Protein AF-A0A8D8HA74-F1 (afdb_monomer)

Sequence (128 aa):
MAKFITALLTTVTMFMVVLAQPEPDNPTCSQGNKKTVHDCCKMPSIGEQAVLNRCMAENPKPKTPPTPGTKKTEGCCVAQCLLTSVNAFTNNAIDKDAVKRALKTTVGADPNFAPLVDGIIEQCHNSV

pLDDT: mean 78.78, std 14.24, range [49.47, 95.25]

Nearest PDB structures (foldseek):
  4kyn-assembly2_D  TM=7.443E-01  e=1.366E-03  Anopheles gambiae
  3pm2-assembly1_A  TM=6.816E-01  e=5.007E-03  Anopheles gambiae

Foldseek 3Di:
DVVVVVVVVVVVVVVVVVVPDDDPDDPVVVVDDPDDPCNVDVQWDLADPVQLVVLCVVPPFDPDDDDPPDDPCPCVSSVVSRCVVQVQADPNHGNLVSSLVSRCVIRVVDVVCVVVSVVVSVVVVVVD

InterPro domains:
  IPR036728 Pheromone/general odorant binding protein superfamily [SSF47565] (16-126)
  IPR052295 Odorant-binding protein [PTHR21066] (8-127)

Organism: Culex pipiens (NCBI:txid7175)

Radius of gyration: 22.56 Å; Cα contacts (8 Å, |Δi|>4): 66; chains: 1; bounding box: 35×35×74 Å

Mean predicted aligned error: 12.48 Å

Solvent-accessible surface area (backbone atoms only — not comparable to full-atom values): 7957 Å² total; per-residue (Å²): 114,71,71,61,55,55,55,53,52,55,52,54,55,56,56,57,58,65,78,68,57,74,78,77,76,64,77,70,75,76,69,67,73,97,68,55,70,62,79,79,44,83,71,65,57,74,58,60,65,69,58,53,52,48,28,44,67,79,46,64,79,76,93,63,82,80,60,90,90,59,82,86,62,82,63,50,68,35,50,48,45,53,31,40,76,65,69,16,43,57,96,95,38,74,39,64,66,42,47,51,54,52,34,43,72,36,33,29,64,40,78,91,40,34,83,48,51,64,59,51,52,55,53,57,61,70,72,110

Structure (mmCIF, N/CA/C/O backbone):
data_AF-A0A8D8HA74-F1
#
_entry.id   AF-A0A8D8HA74-F1
#
loop_
_atom_site.group_PDB
_atom_site.id
_atom_site.type_symbol
_atom_site.label_atom_id
_atom_site.label_alt_id
_atom_site.label_comp_id
_atom_site.label_asym_id
_atom_site.label_entity_id
_atom_site.label_seq_id
_atom_site.pdbx_PDB_ins_code
_atom_site.Cartn_x
_atom_site.Cartn_y
_atom_site.Cartn_z
_atom_site.occupancy
_atom_site.B_iso_or_equiv
_atom_site.auth_seq_id
_atom_site.auth_comp_id
_atom_site.auth_asym_id
_atom_site.auth_atom_id
_atom_site.pdbx_PDB_model_num
ATOM 1 N N . MET A 1 1 ? -7.830 19.968 60.530 1.00 52.19 1 MET A N 1
ATOM 2 C CA . MET A 1 1 ? -7.548 18.726 59.774 1.00 52.19 1 MET A CA 1
ATOM 3 C C . MET A 1 1 ? -8.088 18.770 58.344 1.00 52.19 1 MET A C 1
ATOM 5 O O . MET A 1 1 ? -7.299 18.561 57.438 1.00 52.19 1 MET A O 1
ATOM 9 N N . ALA A 1 2 ? -9.351 19.151 58.103 1.00 52.50 2 ALA A N 1
ATOM 10 C CA . ALA A 1 2 ? -9.924 19.222 56.745 1.00 52.50 2 ALA A CA 1
ATOM 11 C C . ALA A 1 2 ? -9.129 20.094 55.742 1.00 52.50 2 ALA A C 1
ATOM 13 O O . ALA A 1 2 ? -8.858 19.648 54.637 1.00 52.50 2 ALA A O 1
ATOM 14 N N . LYS A 1 3 ? -8.665 21.288 56.147 1.00 50.38 3 LYS A N 1
ATOM 15 C CA . LYS A 1 3 ? -7.931 22.224 55.265 1.00 50.38 3 LYS A CA 1
ATOM 16 C C . LYS A 1 3 ? -6.578 21.696 54.756 1.00 50.38 3 LYS A C 1
ATOM 18 O O . LYS A 1 3 ? -6.165 22.043 53.657 1.00 50.38 3 LYS A O 1
ATOM 23 N N . PHE A 1 4 ? -5.903 20.856 55.544 1.00 55.34 4 PHE A N 1
ATOM 24 C CA . PHE A 1 4 ? -4.616 20.255 55.169 1.00 55.34 4 PHE A CA 1
ATOM 25 C C . PHE A 1 4 ? -4.793 19.156 54.117 1.00 55.34 4 PHE A C 1
ATOM 27 O O . PHE A 1 4 ? -3.990 19.047 53.197 1.00 55.34 4 PHE A O 1
ATOM 34 N N . ILE A 1 5 ? -5.882 18.389 54.222 1.00 61.22 5 ILE A N 1
ATOM 35 C CA . ILE A 1 5 ? -6.229 17.322 53.277 1.00 61.22 5 ILE A CA 1
ATOM 36 C C . ILE A 1 5 ? -6.605 17.924 51.915 1.00 61.22 5 ILE A C 1
ATOM 38 O O . ILE A 1 5 ? -6.169 17.424 50.882 1.00 61.22 5 ILE A O 1
ATOM 42 N N . THR A 1 6 ? -7.347 19.038 51.900 1.00 56.56 6 THR A N 1
ATOM 43 C CA . THR A 1 6 ? -7.721 19.727 50.653 1.00 56.56 6 THR A CA 1
ATOM 44 C C . THR A 1 6 ? -6.505 20.299 49.923 1.00 56.56 6 THR A C 1
ATOM 46 O O . THR A 1 6 ? -6.409 20.146 48.710 1.00 56.56 6 THR A O 1
ATOM 49 N N . ALA A 1 7 ? -5.553 20.892 50.655 1.00 59.75 7 ALA A N 1
ATOM 50 C CA . ALA A 1 7 ? -4.324 21.438 50.075 1.00 59.75 7 ALA A CA 1
ATOM 51 C C . ALA A 1 7 ? -3.425 20.348 49.460 1.00 59.75 7 ALA A C 1
ATOM 53 O O . ALA A 1 7 ? -2.870 20.546 48.379 1.00 59.75 7 ALA A O 1
ATOM 54 N N . LEU A 1 8 ? -3.329 19.185 50.117 1.00 59.78 8 LEU A N 1
ATOM 55 C CA . LEU A 1 8 ? -2.597 18.011 49.624 1.00 59.78 8 LEU A CA 1
ATOM 56 C C . LEU A 1 8 ? -3.237 17.396 48.373 1.00 59.78 8 LEU A C 1
ATOM 58 O O . LEU A 1 8 ? -2.527 16.993 47.458 1.00 59.78 8 LEU A O 1
ATOM 62 N N . LEU A 1 9 ? -4.568 17.346 48.301 1.00 58.88 9 LEU A N 1
ATOM 63 C CA . LEU A 1 9 ? -5.261 16.816 47.124 1.00 58.88 9 LEU A CA 1
ATOM 64 C C . LEU A 1 9 ? -5.058 17.708 45.894 1.00 58.88 9 LEU A C 1
ATOM 66 O O . LEU A 1 9 ? -4.773 17.185 44.820 1.00 58.88 9 LEU A O 1
ATOM 70 N N . THR A 1 10 ? -5.123 19.036 46.049 1.00 60.53 10 THR A N 1
ATOM 71 C CA . THR A 1 10 ? -4.939 19.977 44.929 1.00 60.53 10 THR A CA 1
ATOM 72 C C . THR A 1 10 ? -3.529 19.955 44.342 1.00 60.53 10 THR A C 1
ATOM 74 O O . THR A 1 10 ? -3.374 20.028 43.121 1.00 60.53 10 THR A O 1
ATOM 77 N N . THR A 1 11 ? -2.495 19.810 45.178 1.00 60.00 11 THR A N 1
ATOM 78 C CA . THR A 1 11 ? -1.104 19.737 44.708 1.00 60.00 11 THR A CA 1
ATOM 79 C C . THR A 1 11 ? -0.832 18.425 43.980 1.00 60.00 11 THR A C 1
ATOM 81 O O . THR A 1 11 ? -0.245 18.446 42.900 1.00 60.00 11 THR A O 1
ATOM 84 N N . VAL A 1 12 ? -1.331 17.295 44.493 1.00 60.84 12 VAL A N 1
ATOM 85 C CA . VAL A 1 12 ? -1.176 15.984 43.840 1.00 60.84 12 VAL A CA 1
ATOM 86 C C . VAL A 1 12 ? -1.871 15.949 42.476 1.00 60.84 12 VAL A C 1
ATOM 88 O O . VAL A 1 12 ? -1.279 15.472 41.507 1.00 60.84 12 VAL A O 1
ATOM 91 N N . THR A 1 13 ? -3.080 16.510 42.352 1.00 58.81 13 THR A N 1
ATOM 92 C CA . THR A 1 13 ? -3.753 16.593 41.045 1.00 58.81 13 THR A CA 1
ATOM 93 C C . THR A 1 13 ? -2.986 17.447 40.043 1.00 58.81 13 THR A C 1
ATOM 95 O O . THR A 1 13 ? -2.914 17.067 38.883 1.00 58.81 13 THR A O 1
ATOM 98 N N . MET A 1 14 ? -2.362 18.552 40.466 1.00 55.94 14 MET A N 1
ATOM 99 C CA . MET A 1 14 ? -1.621 19.438 39.561 1.00 55.94 14 MET A CA 1
ATOM 100 C C . MET A 1 14 ? -0.316 18.797 39.057 1.00 55.94 14 MET A C 1
ATOM 102 O O . MET A 1 14 ? 0.031 18.964 37.891 1.00 55.94 14 MET A O 1
ATOM 106 N N . PHE A 1 15 ? 0.358 17.996 39.891 1.00 54.62 15 PHE A N 1
ATOM 107 C CA . PHE A 1 15 ? 1.541 17.223 39.489 1.00 54.62 15 PHE A CA 1
ATOM 108 C C . PHE A 1 15 ? 1.214 16.084 38.510 1.00 54.62 15 PHE A C 1
ATOM 110 O O . PHE A 1 15 ? 1.997 15.821 37.599 1.00 54.62 15 PHE A O 1
ATOM 117 N N . MET A 1 16 ? 0.047 15.442 38.643 1.00 53.81 16 MET A N 1
ATOM 118 C CA . MET A 1 16 ? -0.378 14.372 37.728 1.00 53.81 16 MET A CA 1
ATOM 119 C C . MET A 1 16 ? -0.664 14.871 36.300 1.00 53.81 16 MET A C 1
ATOM 121 O O . MET A 1 16 ? -0.472 14.113 35.353 1.00 53.81 16 MET A O 1
ATOM 125 N N . VAL A 1 17 ? -1.062 16.139 36.108 1.00 55.53 17 VAL A N 1
ATOM 126 C CA . VAL A 1 17 ? -1.290 16.702 34.757 1.00 55.53 17 VAL A CA 1
ATOM 127 C C . VAL A 1 17 ? 0.027 16.925 33.997 1.00 55.53 17 VAL A C 1
ATOM 129 O O . VAL A 1 17 ? 0.056 16.796 32.776 1.00 55.53 17 VAL A O 1
ATOM 132 N N . VAL A 1 18 ? 1.130 17.212 34.699 1.00 54.72 18 VAL A N 1
ATOM 133 C CA . VAL A 1 18 ? 2.439 17.494 34.076 1.00 54.72 18 VAL A CA 1
ATOM 134 C C . VAL A 1 18 ? 3.077 16.228 33.493 1.00 54.72 18 VAL A C 1
ATOM 136 O O . VAL A 1 18 ? 3.718 16.287 32.450 1.00 54.72 18 VAL A O 1
ATOM 139 N N . LEU A 1 19 ? 2.856 15.066 34.116 1.00 52.69 19 LEU A N 1
ATOM 140 C CA . LEU A 1 19 ? 3.414 13.786 33.657 1.00 52.69 19 LEU A CA 1
ATOM 141 C C . LEU A 1 19 ? 2.675 13.181 32.451 1.00 52.69 19 LEU A C 1
ATOM 143 O O . LEU A 1 19 ? 3.158 12.216 31.867 1.00 52.69 19 LEU A O 1
ATOM 147 N N . ALA A 1 20 ? 1.517 13.733 32.082 1.00 55.00 20 ALA A N 1
ATOM 148 C CA . ALA A 1 20 ? 0.694 13.253 30.973 1.00 55.00 20 ALA A CA 1
ATOM 149 C C . ALA A 1 20 ? 0.786 14.136 29.716 1.00 55.00 20 ALA A C 1
ATOM 151 O O . ALA A 1 20 ? 0.015 13.937 28.775 1.00 55.00 20 ALA A O 1
ATOM 152 N N . GLN A 1 21 ? 1.681 15.131 29.684 1.00 49.47 21 GLN A N 1
ATOM 153 C CA . GLN A 1 21 ? 1.841 15.960 28.492 1.00 49.47 21 GLN A CA 1
ATOM 154 C C . GLN A 1 21 ? 2.530 15.141 27.388 1.00 49.47 21 GLN A C 1
ATOM 156 O O . GLN A 1 21 ? 3.588 14.566 27.648 1.00 49.47 21 GLN A O 1
ATOM 161 N N . PRO A 1 22 ? 1.949 15.068 26.172 1.00 59.50 22 PRO A N 1
ATOM 162 C CA . PRO A 1 22 ? 2.629 14.488 25.022 1.00 59.50 22 PRO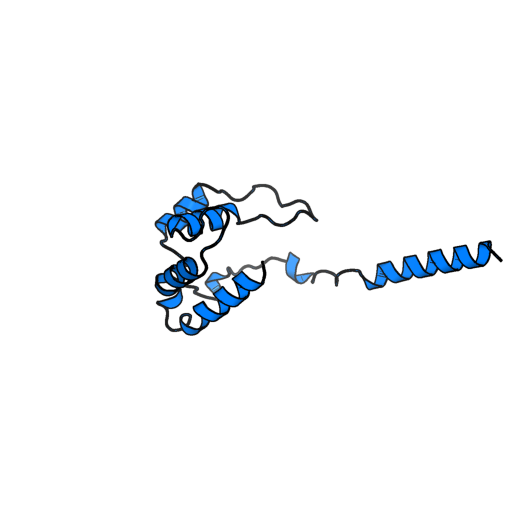 A CA 1
ATOM 163 C C . PRO A 1 22 ? 4.001 15.135 24.868 1.00 59.50 22 PRO A C 1
ATOM 165 O O . PRO A 1 22 ? 4.143 16.341 25.093 1.00 59.50 22 PRO A O 1
ATOM 168 N N . GLU A 1 23 ? 4.998 14.333 24.506 1.00 67.44 23 GLU A N 1
ATOM 169 C CA . GLU A 1 23 ? 6.344 14.829 24.250 1.00 67.44 23 GLU A CA 1
ATOM 170 C C . GLU A 1 23 ? 6.264 16.010 23.266 1.00 67.44 23 GLU A C 1
ATOM 172 O O . GLU A 1 23 ? 5.510 15.929 22.290 1.00 67.44 23 GLU A O 1
ATOM 177 N N . PRO A 1 24 ? 6.949 17.136 23.537 1.00 61.62 24 PRO A N 1
ATOM 178 C CA . PRO A 1 24 ? 6.853 18.305 22.678 1.00 61.62 24 PRO A CA 1
ATOM 179 C C . PRO A 1 24 ? 7.249 17.931 21.249 1.00 61.62 24 PRO A C 1
ATOM 181 O O . PRO A 1 24 ? 8.295 17.316 21.030 1.00 61.62 24 PRO A O 1
ATOM 184 N N . ASP A 1 25 ? 6.405 18.310 20.286 1.00 65.69 25 ASP A N 1
ATOM 185 C CA . ASP A 1 25 ? 6.633 18.027 18.871 1.00 65.69 25 ASP A CA 1
ATOM 186 C C . ASP A 1 25 ? 8.043 18.471 18.462 1.00 65.69 25 ASP A C 1
ATOM 188 O O . ASP A 1 25 ? 8.470 19.597 18.742 1.00 65.69 25 ASP A O 1
ATOM 192 N N . ASN A 1 26 ? 8.778 17.588 17.782 1.00 69.81 26 ASN A N 1
ATOM 193 C CA . ASN A 1 26 ? 10.135 17.889 17.349 1.00 69.81 26 ASN A CA 1
ATOM 194 C C . ASN A 1 26 ? 10.117 19.140 16.442 1.00 69.81 26 ASN A C 1
ATOM 196 O O . ASN A 1 26 ? 9.448 19.132 15.404 1.00 69.81 26 ASN A O 1
ATOM 200 N N . PRO A 1 27 ? 10.877 20.204 16.770 1.00 70.38 27 PRO A N 1
ATOM 201 C CA . PRO A 1 27 ? 10.834 21.469 16.038 1.00 70.38 27 PRO A CA 1
ATOM 202 C C . PRO A 1 27 ? 11.310 21.345 14.583 1.00 70.38 27 PRO A C 1
ATOM 204 O O . PRO A 1 27 ? 11.081 22.246 13.782 1.00 70.38 27 PRO A O 1
ATOM 207 N N . THR A 1 28 ? 11.956 20.238 14.208 1.00 76.31 28 THR A N 1
ATOM 208 C CA . THR A 1 28 ? 12.313 19.954 12.810 1.00 76.31 28 THR A CA 1
ATOM 209 C C . THR A 1 28 ? 11.105 19.549 11.958 1.00 76.31 28 THR A C 1
ATOM 211 O O . THR A 1 28 ? 11.118 19.765 10.748 1.00 76.31 28 THR A O 1
ATOM 214 N N . CYS A 1 29 ? 10.017 19.052 12.559 1.00 68.50 29 CYS A N 1
ATOM 215 C CA . CYS A 1 29 ? 8.805 18.652 11.837 1.00 68.50 29 CYS A CA 1
ATOM 216 C C . CYS A 1 29 ? 8.042 19.840 11.223 1.00 68.50 29 CYS A C 1
ATOM 218 O O . CYS A 1 29 ? 7.296 19.652 10.263 1.00 68.50 29 CYS A O 1
ATOM 220 N N . SER A 1 30 ? 8.241 21.062 11.729 1.00 69.06 30 SER A N 1
ATOM 221 C CA . SER A 1 30 ? 7.616 22.289 11.210 1.00 69.06 30 SER A CA 1
ATOM 222 C C . SER A 1 30 ? 8.450 23.005 10.141 1.00 69.06 30 SER A C 1
ATOM 224 O O . SER A 1 30 ? 7.952 23.920 9.489 1.00 69.06 30 SER A O 1
ATOM 226 N N . GLN A 1 31 ? 9.694 22.574 9.907 1.00 74.56 31 GLN A N 1
ATOM 227 C CA . GLN A 1 31 ? 10.604 23.200 8.936 1.00 74.56 31 GLN A CA 1
ATOM 228 C C . GLN A 1 31 ? 10.271 22.851 7.475 1.00 74.56 31 GLN A C 1
ATOM 230 O O . GLN A 1 31 ? 10.840 23.435 6.552 1.00 74.56 31 GLN A O 1
ATOM 235 N N . GLY A 1 32 ? 9.316 21.939 7.261 1.00 66.75 32 GLY A N 1
ATOM 236 C CA . GLY A 1 32 ? 8.913 21.463 5.941 1.00 66.75 32 GLY A CA 1
ATOM 237 C C . GLY A 1 32 ? 9.972 20.572 5.281 1.00 66.75 32 GLY A C 1
ATOM 238 O O . GLY A 1 32 ? 11.149 20.586 5.633 1.00 66.75 32 GLY A O 1
ATOM 239 N N . ASN A 1 33 ? 9.555 19.772 4.300 1.00 75.06 33 ASN A N 1
ATOM 240 C CA . ASN A 1 33 ? 10.455 18.920 3.522 1.00 75.06 33 ASN A CA 1
ATOM 241 C C . ASN A 1 33 ? 10.465 19.376 2.056 1.00 75.06 33 ASN A C 1
ATOM 243 O O . ASN A 1 33 ? 9.413 19.639 1.477 1.00 75.06 33 ASN A O 1
ATOM 247 N N . LYS A 1 34 ? 11.656 19.468 1.451 1.00 80.56 34 LYS A N 1
ATOM 248 C CA . LYS A 1 34 ? 11.822 19.778 0.017 1.00 80.56 34 LYS A CA 1
ATOM 249 C C . LYS A 1 34 ? 11.700 18.541 -0.877 1.00 80.56 34 LYS A C 1
ATOM 251 O O . LYS A 1 34 ? 11.648 18.682 -2.095 1.00 80.56 34 LYS A O 1
ATOM 256 N N . LYS A 1 35 ? 11.716 17.343 -0.290 1.00 82.62 35 LYS A N 1
ATOM 257 C CA . LYS A 1 35 ? 11.539 16.062 -0.975 1.00 82.62 35 LYS A CA 1
ATOM 258 C C . LYS A 1 35 ? 10.118 15.560 -0.778 1.00 82.62 35 LYS A C 1
ATOM 260 O O . LYS A 1 35 ? 9.553 15.664 0.310 1.00 82.62 35 LYS A O 1
ATOM 265 N N . THR A 1 36 ? 9.557 15.001 -1.837 1.00 80.00 36 THR A N 1
ATOM 266 C CA . THR A 1 36 ? 8.293 14.272 -1.789 1.00 80.00 36 THR A CA 1
ATOM 267 C C . THR A 1 36 ? 8.544 12.821 -1.385 1.00 80.00 36 THR A C 1
ATOM 269 O O . THR A 1 36 ? 9.648 12.302 -1.537 1.00 80.00 36 THR A O 1
ATOM 272 N N . VAL A 1 37 ? 7.510 12.131 -0.900 1.00 81.50 37 VAL A N 1
ATOM 273 C CA . VAL A 1 37 ? 7.610 10.700 -0.557 1.00 81.50 37 VAL A CA 1
ATOM 274 C C . VAL A 1 37 ? 8.070 9.872 -1.765 1.00 81.50 37 VAL A C 1
ATOM 276 O O . VAL A 1 37 ? 8.870 8.953 -1.606 1.00 81.50 37 VAL A O 1
ATOM 279 N N . HIS A 1 38 ? 7.648 10.244 -2.978 1.00 82.00 38 HIS A N 1
ATOM 280 C CA . HIS A 1 38 ? 8.058 9.578 -4.216 1.00 82.00 38 HIS A CA 1
ATOM 281 C C . HIS A 1 38 ? 9.527 9.786 -4.594 1.00 82.00 38 HIS A C 1
ATOM 283 O O . HIS A 1 38 ? 10.094 8.929 -5.272 1.00 82.00 38 HIS A O 1
ATOM 289 N N . ASP A 1 39 ? 10.168 10.859 -4.119 1.00 85.38 39 ASP A N 1
ATOM 290 C CA . ASP A 1 39 ? 11.610 11.055 -4.311 1.00 85.38 39 ASP A CA 1
ATOM 291 C C . ASP A 1 39 ? 12.437 10.075 -3.467 1.00 85.38 39 ASP A C 1
ATOM 293 O O . ASP A 1 39 ? 13.580 9.776 -3.807 1.00 85.38 39 ASP A O 1
ATOM 297 N N . CYS A 1 40 ? 11.869 9.583 -2.361 1.00 87.56 40 CYS A N 1
ATOM 298 C CA . CYS A 1 40 ? 12.525 8.663 -1.434 1.00 87.56 40 CYS A CA 1
ATOM 299 C C . CYS A 1 40 ? 12.139 7.200 -1.686 1.00 87.56 40 CYS A C 1
ATOM 301 O O . CYS A 1 40 ? 12.969 6.309 -1.529 1.00 87.56 40 CYS A O 1
ATOM 303 N N . CYS A 1 41 ? 10.888 6.945 -2.071 1.00 86.56 41 CYS A N 1
ATOM 304 C CA . CYS A 1 41 ? 10.366 5.611 -2.333 1.00 86.56 41 CYS A CA 1
ATOM 305 C C . CYS A 1 41 ? 9.476 5.632 -3.578 1.00 86.56 41 CYS A C 1
ATOM 307 O O . CYS A 1 41 ? 8.396 6.232 -3.586 1.00 86.56 41 CYS A O 1
ATOM 309 N N . LYS A 1 42 ? 9.910 4.928 -4.628 1.00 87.56 42 LYS A N 1
ATOM 310 C CA . LYS A 1 42 ? 9.115 4.715 -5.843 1.00 87.56 42 LYS A CA 1
ATOM 311 C C . LYS A 1 42 ? 8.043 3.661 -5.586 1.00 87.56 42 LYS A C 1
ATOM 313 O O . LYS A 1 42 ? 8.146 2.529 -6.042 1.00 87.56 42 LYS A O 1
ATOM 318 N N . MET A 1 43 ? 7.045 4.040 -4.801 1.00 84.50 43 MET A N 1
ATOM 319 C CA . MET A 1 43 ? 5.913 3.180 -4.500 1.00 84.50 43 MET A CA 1
ATOM 320 C C . MET A 1 43 ? 5.077 2.960 -5.770 1.00 84.50 43 MET A C 1
ATOM 322 O O . MET A 1 43 ? 4.750 3.941 -6.446 1.00 84.50 43 MET A O 1
ATOM 326 N N . PRO A 1 44 ? 4.712 1.707 -6.090 1.00 87.81 44 PRO A N 1
ATOM 327 C CA . PRO A 1 44 ? 3.763 1.426 -7.155 1.00 87.81 44 PRO A CA 1
ATOM 328 C C . PRO A 1 44 ? 2.419 2.108 -6.887 1.00 87.81 44 PRO A C 1
ATOM 330 O O . PRO A 1 44 ? 2.030 2.320 -5.736 1.00 87.81 44 PRO A O 1
ATOM 333 N N . SER A 1 45 ? 1.680 2.425 -7.949 1.00 87.19 45 SER A N 1
ATOM 334 C CA . SER A 1 45 ? 0.322 2.945 -7.790 1.00 87.19 45 SER A CA 1
ATOM 335 C C . SER A 1 45 ? -0.559 1.916 -7.080 1.00 87.19 45 SER A C 1
ATOM 337 O O . SER A 1 45 ? -0.559 0.740 -7.434 1.00 87.19 45 SER A O 1
ATOM 339 N N . ILE A 1 46 ? -1.347 2.364 -6.102 1.00 85.31 46 ILE A N 1
ATOM 340 C CA . ILE A 1 46 ? -2.267 1.508 -5.332 1.00 85.31 46 ILE A CA 1
ATOM 341 C C . ILE A 1 46 ? -3.511 1.087 -6.128 1.00 85.31 46 ILE A C 1
ATOM 343 O O . ILE A 1 46 ? -4.234 0.181 -5.720 1.00 85.31 46 ILE A O 1
ATOM 347 N N . GLY A 1 47 ? -3.756 1.725 -7.270 1.00 84.62 47 GLY A N 1
ATOM 348 C CA . GLY A 1 47 ? -4.916 1.501 -8.123 1.00 84.62 47 GLY A CA 1
ATOM 349 C C . GLY A 1 47 ? -4.682 2.008 -9.541 1.00 84.62 47 GLY A C 1
ATOM 350 O O . GLY A 1 47 ? -3.619 2.541 -9.872 1.00 84.62 47 GLY A O 1
ATOM 351 N N . GLU A 1 48 ? -5.696 1.867 -10.386 1.00 87.31 48 GLU A N 1
ATOM 352 C CA . GLU A 1 48 ? -5.669 2.424 -11.733 1.00 87.31 48 GLU A CA 1
ATOM 353 C C . GLU A 1 48 ? -5.618 3.959 -11.678 1.00 87.31 48 GLU A C 1
ATOM 355 O O . GLU A 1 48 ? -6.411 4.603 -10.986 1.00 87.31 48 GLU A O 1
ATOM 360 N N . GLN A 1 49 ? -4.688 4.563 -12.424 1.00 88.38 49 GLN A N 1
ATOM 361 C CA . GLN A 1 49 ? -4.435 6.005 -12.357 1.00 88.38 49 GLN A CA 1
ATOM 362 C C . GLN A 1 49 ? -5.679 6.839 -12.702 1.00 88.38 49 GLN A C 1
ATOM 364 O O . GLN A 1 49 ? -5.909 7.882 -12.093 1.00 88.38 49 GLN A O 1
ATOM 369 N N . ALA A 1 50 ? -6.500 6.379 -13.652 1.00 91.19 50 ALA A N 1
ATOM 370 C CA . ALA A 1 50 ? -7.740 7.053 -14.030 1.00 91.19 50 ALA A CA 1
ATOM 371 C C . ALA A 1 50 ? -8.741 7.106 -12.864 1.00 91.19 50 ALA A C 1
ATOM 373 O O . ALA A 1 50 ? -9.329 8.154 -12.591 1.00 91.19 50 ALA A O 1
ATOM 374 N N . VAL A 1 51 ? -8.879 5.999 -12.129 1.00 91.56 51 VAL A N 1
ATOM 375 C CA . VAL A 1 51 ? -9.742 5.911 -10.947 1.00 91.56 51 VAL A CA 1
ATOM 376 C C . VAL A 1 51 ? -9.204 6.794 -9.824 1.00 91.56 51 VAL A C 1
ATOM 378 O O . VAL A 1 51 ? -9.969 7.549 -9.226 1.00 91.56 51 VAL A O 1
ATOM 381 N N . LEU A 1 52 ? -7.889 6.771 -9.586 1.00 89.69 52 LEU A N 1
ATOM 382 C CA . LEU A 1 52 ? -7.248 7.625 -8.587 1.00 89.69 52 LEU A CA 1
ATOM 383 C C . LEU A 1 52 ? -7.469 9.113 -8.888 1.00 89.69 52 LEU A C 1
ATOM 385 O O . LEU A 1 52 ? -7.890 9.867 -8.010 1.00 89.69 52 LEU A 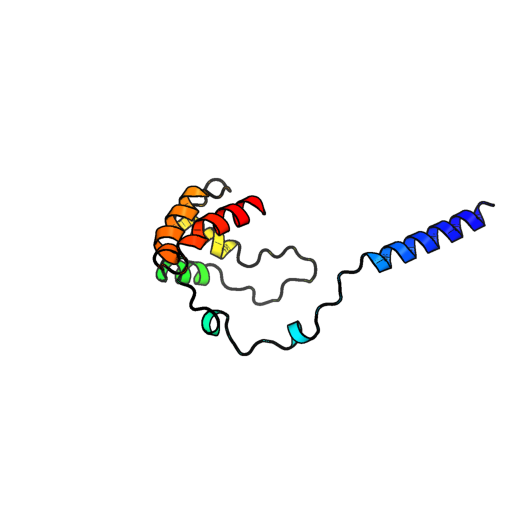O 1
ATOM 389 N N . ASN A 1 53 ? -7.254 9.528 -10.137 1.00 91.81 53 ASN A N 1
ATOM 390 C CA . ASN A 1 53 ? -7.466 10.907 -10.573 1.00 91.81 53 ASN A CA 1
ATOM 391 C C . ASN A 1 53 ? -8.927 11.339 -10.404 1.00 91.81 53 ASN A C 1
ATOM 393 O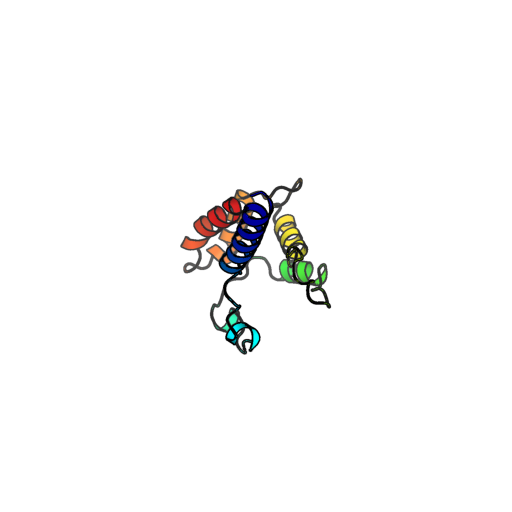 O . ASN A 1 53 ? -9.183 12.428 -9.890 1.00 91.81 53 ASN A O 1
ATOM 397 N N . ARG A 1 54 ? -9.880 10.475 -10.776 1.00 93.81 54 ARG A N 1
ATOM 398 C CA . ARG A 1 54 ? -11.313 10.728 -10.587 1.00 93.81 54 ARG A CA 1
ATOM 399 C C . ARG A 1 54 ? -11.662 10.897 -9.109 1.00 93.81 54 ARG A C 1
ATOM 401 O O . ARG A 1 54 ? -12.253 11.908 -8.744 1.00 93.81 54 ARG A O 1
ATOM 408 N N . CYS A 1 55 ? -11.239 9.966 -8.254 1.00 91.31 55 CYS A N 1
ATOM 409 C CA . CYS A 1 55 ? -11.525 10.025 -6.821 1.00 91.31 55 CYS A CA 1
ATOM 410 C C . CYS A 1 55 ? -10.937 11.278 -6.155 1.00 91.31 55 CYS A C 1
ATOM 412 O O . CYS A 1 55 ? -11.581 11.860 -5.284 1.00 91.31 55 CYS A O 1
ATOM 414 N N . MET A 1 56 ? -9.743 11.722 -6.568 1.00 89.25 56 MET A N 1
ATOM 415 C CA . MET A 1 56 ? -9.151 12.977 -6.086 1.00 89.25 56 MET A CA 1
ATOM 416 C C . MET A 1 56 ? -9.906 14.216 -6.584 1.00 89.25 56 MET A C 1
ATOM 418 O O . MET A 1 56 ? -10.052 15.177 -5.832 1.00 89.25 56 MET A O 1
ATOM 422 N N . ALA A 1 57 ? -10.386 14.206 -7.831 1.00 90.94 57 ALA A N 1
ATOM 423 C CA . ALA A 1 57 ? -11.148 15.315 -8.403 1.00 90.94 57 ALA A CA 1
ATOM 424 C C . ALA A 1 57 ? -12.533 15.466 -7.752 1.00 90.94 57 ALA A C 1
ATOM 426 O O . ALA A 1 57 ? -12.957 16.584 -7.466 1.00 90.94 57 ALA A O 1
ATOM 427 N N . GLU A 1 58 ? -13.210 14.349 -7.475 1.00 90.19 58 GLU A N 1
ATOM 428 C CA . GLU A 1 58 ? -14.502 14.314 -6.775 1.00 90.19 58 GLU A CA 1
ATOM 429 C C . GLU A 1 58 ? -14.376 14.719 -5.293 1.00 90.19 58 GLU A C 1
ATOM 431 O O . GLU A 1 58 ? -15.347 15.172 -4.692 1.00 90.19 58 GLU A O 1
ATOM 436 N N . ASN A 1 59 ? -13.181 14.592 -4.703 1.00 87.69 59 ASN A N 1
ATOM 437 C CA . ASN A 1 59 ? -12.925 14.840 -3.281 1.00 87.69 59 ASN A CA 1
ATOM 438 C C . ASN A 1 59 ? -11.713 15.771 -3.085 1.00 87.69 59 ASN A C 1
ATOM 440 O O . ASN A 1 59 ? -10.662 15.332 -2.599 1.00 87.69 59 ASN A O 1
ATOM 444 N N . PRO A 1 60 ? -11.823 17.056 -3.469 1.00 82.12 60 PRO A N 1
ATOM 445 C CA . PRO A 1 60 ? -10.716 17.998 -3.380 1.00 82.12 60 PRO A CA 1
ATOM 446 C C . PRO A 1 60 ? -10.276 18.209 -1.928 1.00 82.12 60 PRO A C 1
ATOM 448 O O . PRO A 1 60 ? -11.087 18.209 -1.000 1.00 82.12 60 PRO A O 1
ATOM 451 N N . LYS A 1 61 ? -8.971 18.432 -1.732 1.00 74.69 61 LYS A N 1
ATOM 452 C CA . LYS A 1 61 ? -8.409 18.695 -0.402 1.00 74.69 61 LYS A CA 1
ATOM 453 C C . LYS A 1 61 ? -9.083 19.922 0.235 1.00 74.69 61 LYS A C 1
ATOM 455 O O . LYS A 1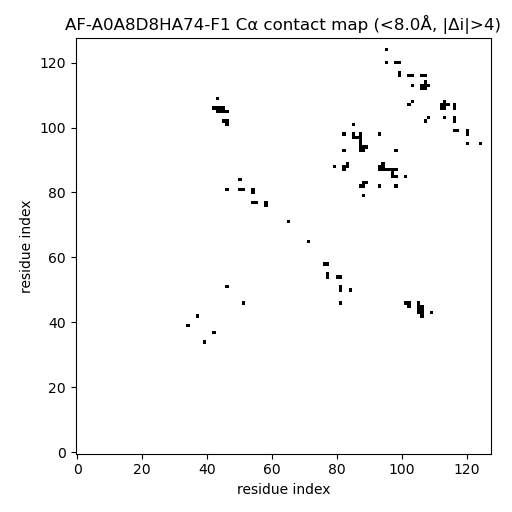 61 ? -9.251 20.934 -0.455 1.00 74.69 61 LYS A O 1
ATOM 460 N N . PRO A 1 62 ? -9.420 19.871 1.537 1.00 71.81 62 PRO A N 1
ATOM 461 C CA . PRO A 1 62 ? -9.892 21.040 2.263 1.00 71.81 62 PRO A CA 1
ATOM 462 C C . PRO A 1 62 ? -8.903 22.201 2.114 1.00 71.81 62 PRO A C 1
ATOM 464 O O . PRO A 1 62 ? -7.692 22.020 2.223 1.00 71.81 62 PRO A O 1
ATOM 467 N N . LYS A 1 63 ? -9.418 23.405 1.848 1.00 70.94 63 LYS A N 1
ATOM 468 C CA . LYS A 1 63 ? -8.586 24.615 1.705 1.00 70.94 63 LYS A CA 1
ATOM 469 C C . LYS A 1 63 ? -8.083 25.148 3.048 1.00 70.94 63 LYS A C 1
ATOM 471 O O . LYS A 1 63 ? -7.146 25.938 3.081 1.00 70.94 63 LYS A O 1
ATOM 476 N N . THR A 1 64 ? -8.723 24.742 4.138 1.00 71.25 64 THR A N 1
ATOM 477 C CA . THR A 1 64 ? -8.408 25.161 5.502 1.00 71.25 64 THR A CA 1
ATOM 478 C C . THR A 1 64 ? -7.803 23.996 6.279 1.00 71.25 64 THR A C 1
ATOM 480 O O . THR A 1 64 ? -8.344 22.892 6.187 1.00 71.25 64 THR A O 1
ATOM 483 N N . PRO A 1 65 ? -6.739 24.227 7.069 1.00 65.00 65 PRO A N 1
ATOM 484 C CA . PRO A 1 65 ? -6.195 23.208 7.956 1.00 65.00 65 PRO A CA 1
ATOM 485 C C . PRO A 1 65 ? -7.264 22.693 8.931 1.00 65.00 65 PRO A C 1
ATOM 487 O O . PRO A 1 65 ? -8.112 23.480 9.369 1.00 65.00 65 PRO A O 1
ATOM 490 N N . PRO A 1 66 ? -7.225 21.406 9.309 1.00 64.75 66 PRO A N 1
ATOM 491 C CA . PRO A 1 66 ? -8.125 20.872 10.318 1.00 64.75 66 PRO A CA 1
ATOM 492 C C . PRO A 1 66 ? -7.860 21.559 11.660 1.00 64.75 66 PRO A C 1
ATOM 494 O O . PRO A 1 66 ? -6.714 21.816 12.037 1.00 64.75 66 PRO A O 1
ATOM 497 N N . THR A 1 67 ? -8.930 21.878 12.389 1.00 71.88 67 THR A N 1
ATOM 498 C CA . THR A 1 67 ? -8.827 22.506 13.709 1.00 71.88 67 THR A CA 1
ATOM 499 C C . THR A 1 67 ? -8.046 21.588 14.659 1.00 71.88 67 THR A C 1
ATOM 501 O O . THR A 1 67 ? -8.357 20.392 14.719 1.00 71.88 67 THR A O 1
ATOM 504 N N . PRO A 1 68 ? -7.058 22.095 15.420 1.00 68.81 68 PRO A N 1
ATOM 505 C CA . PRO A 1 68 ? -6.331 21.286 16.395 1.00 68.81 68 PRO A CA 1
ATOM 506 C C . PRO A 1 68 ? -7.293 20.541 17.332 1.00 68.81 68 PRO A C 1
ATOM 508 O O . PRO A 1 68 ? -8.246 21.126 17.840 1.00 68.81 68 PRO A O 1
ATOM 511 N N . GLY A 1 69 ? -7.074 19.239 17.525 1.00 66.25 69 GLY A N 1
ATOM 512 C CA . GLY A 1 69 ? -7.935 18.386 18.354 1.00 66.25 69 GLY A CA 1
ATOM 513 C C . GLY A 1 69 ? -9.157 17.783 17.645 1.00 66.25 69 GLY A C 1
ATOM 514 O O . GLY A 1 69 ? -9.832 16.941 18.234 1.00 66.25 69 GLY A O 1
ATOM 515 N N . THR A 1 70 ? -9.436 18.132 16.384 1.00 65.44 70 THR A N 1
ATOM 516 C CA . THR A 1 70 ? -10.436 17.394 15.591 1.00 65.44 70 THR A CA 1
ATOM 517 C C . THR A 1 70 ? -9.891 16.033 15.160 1.00 65.44 70 THR A C 1
ATOM 519 O O . THR A 1 70 ? -8.721 15.898 14.790 1.00 65.44 70 THR A O 1
ATOM 522 N N . LYS A 1 71 ? -10.741 14.996 15.207 1.00 62.09 71 LYS A N 1
ATOM 523 C CA . LYS A 1 71 ? -10.400 13.683 14.642 1.00 62.09 71 LYS A CA 1
ATOM 524 C C . LYS A 1 71 ? -10.066 13.882 13.164 1.00 62.09 71 LYS A C 1
ATOM 526 O O . LYS A 1 71 ? -10.901 14.379 12.411 1.00 62.09 71 LYS A O 1
ATOM 531 N N . LYS A 1 72 ? -8.857 13.492 12.751 1.00 58.03 72 LYS A N 1
ATOM 532 C CA . LYS A 1 72 ? -8.444 13.558 11.346 1.00 58.03 72 LYS A CA 1
ATOM 533 C C . LYS A 1 72 ? -9.342 12.629 10.526 1.00 58.03 72 LYS A C 1
ATOM 535 O O . LYS A 1 72 ? -9.229 11.414 10.629 1.00 58.03 72 LYS A O 1
ATOM 540 N N . THR A 1 73 ? -10.231 13.207 9.726 1.00 58.62 73 THR A N 1
ATOM 541 C CA . THR A 1 73 ? -11.011 12.499 8.695 1.00 58.62 73 THR A CA 1
ATOM 542 C C . THR A 1 73 ? -10.411 12.691 7.299 1.00 58.62 73 THR A C 1
ATOM 544 O O . THR A 1 73 ? -10.984 12.245 6.304 1.00 58.62 73 THR A O 1
ATOM 547 N N . GLU A 1 74 ? -9.259 13.367 7.204 1.00 54.22 74 GLU A N 1
ATOM 548 C CA . GLU A 1 74 ? -8.605 13.672 5.934 1.00 54.22 74 GLU A CA 1
ATOM 549 C C . GLU A 1 74 ? -8.281 12.392 5.155 1.00 54.22 74 GLU A C 1
ATOM 551 O O . GLU A 1 74 ? -7.725 11.438 5.692 1.00 54.22 74 GLU A O 1
ATOM 556 N N . GLY A 1 75 ? -8.654 12.370 3.873 1.00 58.47 75 GLY A N 1
ATOM 557 C CA . GLY A 1 75 ? -8.456 11.221 2.986 1.00 58.47 75 GLY A CA 1
ATOM 558 C C . GLY A 1 75 ? -9.566 10.165 3.024 1.00 58.47 75 GLY A C 1
ATOM 559 O O . GLY A 1 75 ? -9.592 9.317 2.134 1.00 58.47 75 GLY A O 1
ATOM 560 N N . CYS A 1 76 ? -10.519 10.241 3.963 1.00 69.62 76 CYS A N 1
ATOM 561 C CA . CYS A 1 76 ? -11.574 9.231 4.114 1.00 69.62 76 CYS A CA 1
ATOM 562 C C . CYS A 1 76 ? -12.450 9.093 2.854 1.00 69.62 76 CYS A C 1
ATOM 564 O O . CYS A 1 76 ? -12.685 7.982 2.388 1.00 69.62 76 CYS A O 1
ATOM 566 N N . CYS A 1 77 ? -12.844 10.204 2.219 1.00 83.56 77 CYS A N 1
ATOM 567 C CA . CYS A 1 77 ? -13.707 10.150 1.032 1.00 83.56 77 CYS A CA 1
ATOM 568 C C . CYS A 1 77 ? -12.975 9.660 -0.232 1.00 83.56 77 CYS A C 1
ATOM 570 O O . CYS A 1 77 ? -13.556 8.941 -1.043 1.00 83.56 77 CYS A O 1
ATOM 572 N N . VAL A 1 78 ? -11.683 9.985 -0.384 1.00 88.25 78 VAL A N 1
ATOM 573 C CA . VAL A 1 78 ? -10.856 9.452 -1.484 1.00 88.25 78 VAL A CA 1
ATOM 574 C C . VAL A 1 78 ? -10.657 7.948 -1.301 1.00 88.25 78 VAL A C 1
ATOM 576 O O . VAL A 1 78 ? -10.853 7.187 -2.246 1.00 88.25 78 VAL A O 1
ATOM 579 N N . ALA A 1 79 ? -10.321 7.511 -0.083 1.00 88.00 79 ALA A N 1
ATOM 580 C CA . ALA A 1 79 ? -10.174 6.096 0.242 1.00 88.00 79 ALA A CA 1
ATOM 581 C C . ALA A 1 79 ? -11.489 5.330 0.029 1.00 88.00 79 ALA A C 1
ATOM 583 O O . ALA A 1 79 ? -11.483 4.277 -0.602 1.00 88.00 79 ALA A O 1
ATOM 584 N N . GLN A 1 80 ? -12.623 5.887 0.460 1.00 89.25 80 GLN A N 1
ATOM 585 C CA . GLN A 1 80 ? -13.944 5.306 0.221 1.00 89.25 80 GLN A CA 1
ATOM 586 C C . GLN A 1 80 ? -14.248 5.175 -1.278 1.00 89.25 80 GLN A C 1
ATOM 588 O O . GLN A 1 80 ? -14.718 4.122 -1.709 1.00 89.25 80 GLN A O 1
ATOM 593 N N . CYS A 1 81 ? -13.950 6.197 -2.087 1.00 91.12 81 CYS A N 1
ATOM 594 C CA . CYS A 1 81 ? -14.118 6.139 -3.542 1.00 91.12 81 CYS A CA 1
ATOM 595 C C . CYS A 1 81 ? -13.275 5.019 -4.172 1.00 91.12 81 CYS A C 1
ATOM 597 O O . CYS A 1 81 ? -13.793 4.220 -4.957 1.00 91.12 81 CYS A O 1
ATOM 599 N N . LEU A 1 82 ? -12.002 4.909 -3.778 1.00 91.62 82 LEU A N 1
ATOM 600 C CA . LEU A 1 82 ? -11.105 3.855 -4.253 1.00 91.62 82 LEU A CA 1
ATOM 601 C C . LEU A 1 82 ? -11.609 2.464 -3.855 1.00 91.62 82 LEU A C 1
ATOM 603 O O . LEU A 1 82 ? -11.728 1.592 -4.711 1.00 91.62 82 LEU A O 1
ATOM 607 N N . LEU A 1 83 ? -11.972 2.261 -2.588 1.00 92.00 83 LEU A N 1
ATOM 608 C CA . LEU A 1 83 ? -12.467 0.971 -2.105 1.00 92.00 83 LEU A CA 1
ATOM 609 C C . LEU A 1 83 ? -13.789 0.577 -2.771 1.00 92.00 83 LEU A C 1
ATOM 611 O O . LEU A 1 83 ? -13.967 -0.580 -3.144 1.00 92.00 83 LEU A O 1
ATOM 615 N N . THR A 1 84 ? -14.690 1.537 -2.989 1.00 92.25 84 THR A N 1
ATOM 616 C CA . THR A 1 84 ? -15.953 1.295 -3.704 1.00 92.25 84 THR A CA 1
ATOM 617 C C . THR A 1 84 ? -15.690 0.891 -5.156 1.00 92.25 84 THR A C 1
ATOM 619 O O . THR A 1 84 ? -16.331 -0.026 -5.659 1.00 92.25 84 THR A O 1
ATOM 622 N N . SER A 1 85 ? -14.707 1.507 -5.827 1.00 91.50 85 SER A N 1
ATOM 623 C CA . SER A 1 85 ? -14.388 1.199 -7.232 1.00 91.50 85 SER A CA 1
ATOM 624 C C . SER A 1 85 ? -13.929 -0.244 -7.467 1.00 91.50 85 SER A C 1
ATOM 626 O O . SER A 1 85 ? -14.130 -0.784 -8.552 1.00 91.50 85 SER A O 1
ATOM 628 N N . VAL A 1 86 ? -13.358 -0.882 -6.442 1.00 91.00 86 VAL A N 1
ATOM 629 C CA . VAL A 1 86 ? -12.922 -2.286 -6.476 1.00 91.00 86 VAL A CA 1
ATOM 630 C C . VAL A 1 86 ? -13.886 -3.219 -5.735 1.00 91.00 86 VAL A C 1
ATOM 632 O O . VAL A 1 86 ? -13.539 -4.363 -5.455 1.00 91.00 86 VAL A O 1
ATOM 635 N N . ASN A 1 87 ? -15.096 -2.745 -5.414 1.00 91.62 87 ASN A N 1
ATOM 636 C CA . ASN A 1 87 ? -16.112 -3.466 -4.638 1.00 91.62 87 ASN A CA 1
ATOM 637 C C . ASN A 1 87 ? -15.621 -3.951 -3.260 1.00 91.62 87 ASN A C 1
ATOM 639 O O . ASN A 1 87 ? -16.129 -4.930 -2.723 1.00 91.62 87 ASN A O 1
ATOM 643 N N . ALA A 1 88 ? -14.637 -3.264 -2.675 1.00 92.69 88 ALA A N 1
ATOM 644 C CA . ALA A 1 88 ? -14.070 -3.587 -1.368 1.00 92.69 88 ALA A CA 1
ATOM 645 C C . ALA A 1 88 ? -14.680 -2.769 -0.217 1.00 92.69 88 ALA A C 1
ATOM 647 O O . ALA A 1 88 ? -14.239 -2.888 0.923 1.00 92.69 88 ALA A O 1
ATOM 648 N N . PHE A 1 89 ? -15.682 -1.932 -0.496 1.00 91.75 89 PHE A N 1
ATOM 649 C CA . PHE A 1 89 ? -16.449 -1.216 0.521 1.00 91.75 89 PHE A CA 1
ATOM 650 C C . PHE A 1 89 ? -17.941 -1.290 0.211 1.00 91.75 89 PHE A C 1
ATOM 652 O O . PHE A 1 89 ? -18.396 -0.740 -0.789 1.00 91.75 89 PHE A O 1
ATOM 659 N N . THR A 1 90 ? -18.695 -1.987 1.062 1.00 86.00 90 THR A N 1
ATOM 660 C CA . THR A 1 90 ? -20.149 -2.167 0.932 1.00 86.00 90 THR A CA 1
ATOM 661 C C . THR A 1 90 ? -20.767 -2.216 2.327 1.00 86.00 90 THR A C 1
ATOM 663 O O . THR A 1 90 ? -20.158 -2.750 3.248 1.00 86.00 90 THR A O 1
ATOM 666 N N . ASN A 1 91 ? -21.975 -1.671 2.507 1.00 86.25 91 ASN A N 1
ATOM 667 C CA . ASN A 1 91 ? -22.698 -1.688 3.791 1.00 86.25 91 ASN A CA 1
ATOM 668 C C . ASN A 1 91 ? -21.879 -1.147 4.981 1.00 86.25 91 ASN A C 1
ATOM 670 O O . ASN A 1 91 ? -21.970 -1.669 6.089 1.00 86.25 91 ASN A O 1
ATOM 674 N N . ASN A 1 92 ? -21.076 -0.102 4.751 1.00 84.00 92 ASN A N 1
ATOM 675 C CA . ASN A 1 92 ? -20.166 0.488 5.743 1.00 84.00 92 ASN A CA 1
ATOM 676 C C . ASN A 1 92 ? -19.100 -0.476 6.299 1.00 84.00 92 ASN A C 1
ATOM 678 O O . ASN A 1 92 ? -18.544 -0.225 7.366 1.00 84.00 92 ASN A O 1
ATOM 682 N N . ALA A 1 93 ? -18.791 -1.551 5.574 1.00 87.06 93 ALA A N 1
ATOM 683 C CA . ALA A 1 93 ? -17.750 -2.506 5.919 1.00 87.06 93 ALA A CA 1
ATOM 684 C C . ALA A 1 93 ? -16.710 -2.602 4.797 1.00 87.06 93 ALA A C 1
ATOM 686 O O . ALA A 1 93 ? -17.037 -2.505 3.610 1.00 87.06 93 ALA A O 1
ATOM 687 N N . ILE A 1 94 ? -15.451 -2.802 5.188 1.00 89.69 94 ILE A N 1
ATOM 688 C CA . ILE A 1 94 ? -14.348 -3.068 4.264 1.00 89.69 94 ILE A CA 1
ATOM 689 C C . ILE A 1 94 ? -14.236 -4.582 4.074 1.00 89.69 94 ILE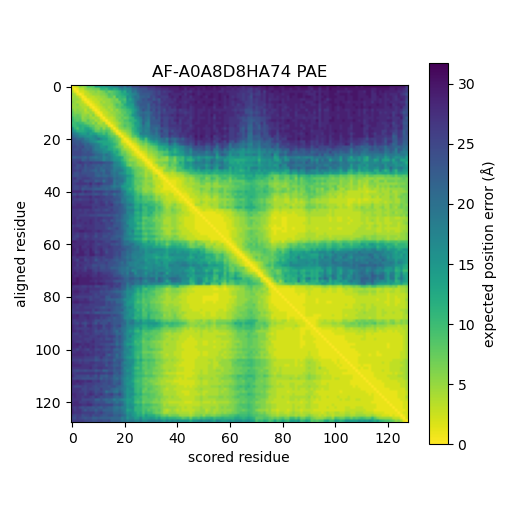 A C 1
ATOM 691 O O . ILE A 1 94 ? -14.054 -5.317 5.043 1.00 89.69 94 ILE A O 1
ATOM 695 N N . ASP A 1 95 ? -14.300 -5.048 2.829 1.00 93.44 95 ASP A N 1
ATOM 696 C CA . ASP A 1 95 ? -13.971 -6.432 2.480 1.00 93.44 95 ASP A CA 1
ATOM 697 C C . ASP A 1 95 ? -12.446 -6.560 2.366 1.00 93.44 95 ASP A C 1
ATOM 699 O O . ASP A 1 95 ? -11.837 -6.217 1.346 1.00 93.44 95 ASP A O 1
ATOM 703 N N . LYS A 1 96 ? -11.823 -7.052 3.443 1.00 92.69 96 LYS A N 1
ATOM 704 C CA . LYS A 1 96 ? -10.371 -7.257 3.536 1.00 92.69 96 LYS A CA 1
ATOM 705 C C . LYS A 1 96 ? -9.829 -8.103 2.383 1.00 92.69 96 LYS A C 1
ATOM 707 O O . LYS A 1 96 ? -8.768 -7.787 1.840 1.00 92.69 96 LYS A O 1
ATOM 712 N N . ASP A 1 97 ? -10.539 -9.157 1.989 1.00 93.06 97 ASP A N 1
ATOM 713 C CA . ASP A 1 97 ? -10.072 -10.062 0.943 1.00 93.06 97 ASP A CA 1
ATOM 714 C C . ASP A 1 97 ? -10.159 -9.402 -0.435 1.00 93.06 97 ASP A C 1
ATOM 716 O O . ASP A 1 97 ? -9.273 -9.601 -1.270 1.00 93.06 97 ASP A O 1
ATOM 720 N N . ALA A 1 98 ? -11.176 -8.569 -0.675 1.00 92.81 98 ALA A N 1
ATOM 721 C CA . ALA A 1 98 ? -11.255 -7.744 -1.878 1.00 92.81 98 ALA A CA 1
ATOM 722 C C . ALA A 1 98 ? -10.115 -6.718 -1.949 1.00 92.81 98 ALA A C 1
ATOM 724 O O . ALA A 1 98 ? -9.458 -6.626 -2.989 1.00 92.81 98 ALA A O 1
ATOM 725 N N . VAL A 1 99 ? -9.807 -6.020 -0.846 1.00 92.75 99 VAL A N 1
ATOM 726 C CA . VAL A 1 99 ? -8.649 -5.104 -0.777 1.00 92.75 99 VAL A CA 1
ATOM 727 C C . VAL A 1 99 ? -7.348 -5.849 -1.063 1.00 92.75 99 V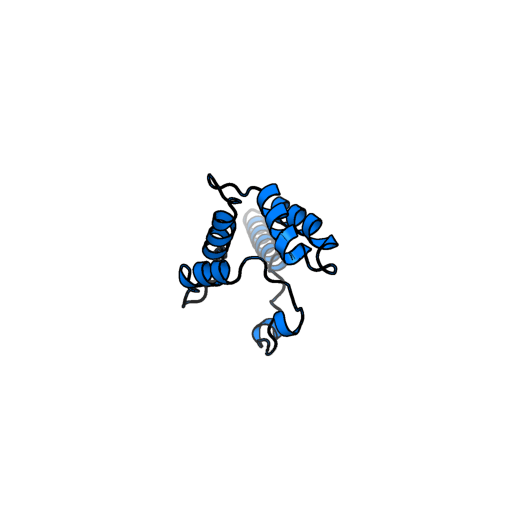AL A C 1
ATOM 729 O O . VAL A 1 99 ? -6.536 -5.406 -1.877 1.00 92.75 99 VAL A O 1
ATOM 732 N N . LYS A 1 100 ? -7.163 -7.011 -0.430 1.00 93.06 100 LYS A N 1
ATOM 733 C CA . LYS A 1 100 ? -5.981 -7.856 -0.606 1.00 93.06 100 LYS A CA 1
ATOM 734 C C . LYS A 1 100 ? -5.808 -8.282 -2.062 1.00 93.06 100 LYS A C 1
ATOM 736 O O . LYS A 1 100 ? -4.709 -8.173 -2.602 1.00 93.06 100 LYS A O 1
ATOM 741 N N . ARG A 1 101 ? -6.884 -8.733 -2.719 1.00 93.12 101 ARG A N 1
ATOM 742 C CA . ARG A 1 101 ? -6.864 -9.078 -4.150 1.00 93.12 101 ARG A CA 1
ATOM 743 C C . ARG A 1 101 ? -6.489 -7.872 -5.010 1.00 93.12 101 ARG A C 1
ATOM 745 O O . ARG A 1 101 ? -5.583 -7.992 -5.829 1.00 93.12 101 ARG A O 1
ATOM 752 N N . ALA A 1 102 ? -7.124 -6.720 -4.791 1.00 92.12 102 ALA A N 1
ATOM 753 C CA . ALA A 1 102 ? -6.843 -5.505 -5.553 1.00 92.12 102 ALA A CA 1
ATOM 754 C C . ALA A 1 102 ? -5.370 -5.080 -5.426 1.00 92.12 102 ALA A C 1
ATOM 756 O O . ALA A 1 102 ? -4.689 -4.901 -6.436 1.00 92.12 102 ALA A O 1
ATOM 757 N N . LEU A 1 103 ? -4.829 -5.019 -4.206 1.00 92.19 103 LEU A N 1
ATOM 758 C CA . LEU A 1 103 ? -3.438 -4.613 -3.994 1.00 92.19 103 LEU A CA 1
ATOM 759 C C . LEU A 1 103 ? -2.418 -5.630 -4.495 1.00 92.19 103 LEU A C 1
ATOM 761 O O . LEU A 1 103 ? -1.342 -5.225 -4.923 1.00 92.19 103 LEU A O 1
ATOM 765 N N . LYS A 1 104 ? -2.734 -6.931 -4.507 1.00 92.69 104 LYS A N 1
ATOM 766 C CA . LYS A 1 104 ? -1.864 -7.931 -5.148 1.00 92.69 104 LYS A CA 1
ATOM 767 C C . LYS A 1 104 ? -1.711 -7.685 -6.64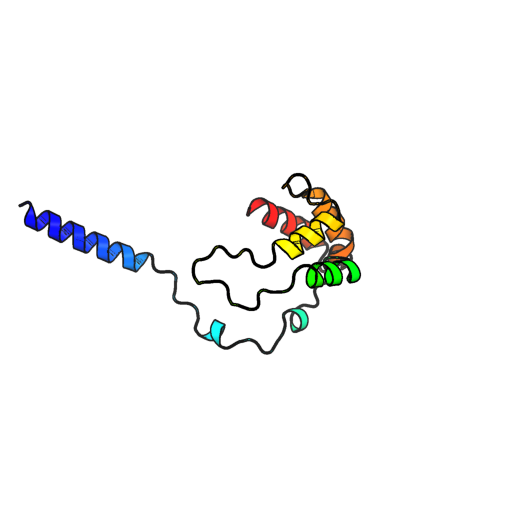6 1.00 92.69 104 LYS A C 1
ATOM 769 O O . LYS A 1 104 ? -0.627 -7.896 -7.173 1.00 92.69 104 LYS A O 1
ATOM 774 N N . THR A 1 105 ? -2.766 -7.219 -7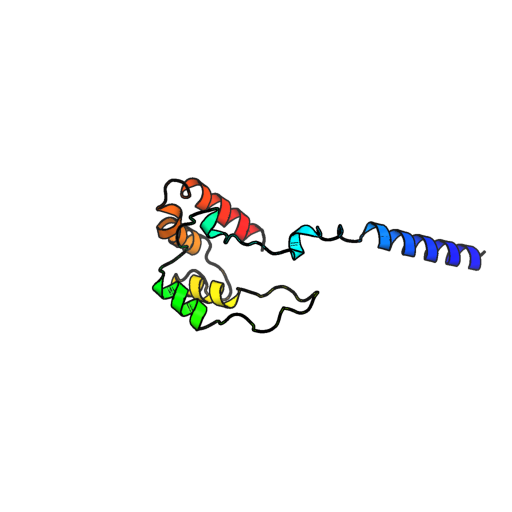.314 1.00 90.88 105 THR A N 1
ATOM 775 C CA . THR A 1 105 ? -2.718 -6.918 -8.756 1.00 90.88 105 THR A CA 1
ATOM 776 C C . THR A 1 105 ? -2.009 -5.607 -9.091 1.00 90.88 105 THR A C 1
ATOM 778 O O . THR A 1 105 ? -1.594 -5.425 -10.230 1.00 90.88 105 THR A O 1
ATOM 781 N N . THR A 1 106 ? -1.852 -4.707 -8.117 1.00 90.94 106 THR A N 1
ATOM 782 C CA . THR A 1 106 ? -1.217 -3.399 -8.310 1.00 90.94 106 THR A CA 1
ATOM 783 C C . THR A 1 106 ? 0.146 -3.348 -7.627 1.00 90.94 106 THR A C 1
ATOM 785 O O . THR A 1 106 ? 1.169 -3.606 -8.254 1.00 90.94 106 THR A O 1
ATOM 788 N N . VAL A 1 107 ? 0.176 -3.090 -6.323 1.00 91.38 107 VAL A N 1
ATOM 789 C CA . VAL A 1 107 ? 1.400 -3.003 -5.517 1.00 91.38 107 VAL A CA 1
ATOM 790 C C . VAL A 1 107 ? 2.152 -4.330 -5.494 1.00 91.38 107 VAL A C 1
ATOM 792 O O . VAL A 1 107 ? 3.370 -4.354 -5.632 1.00 91.38 107 VAL A O 1
ATOM 795 N N . GLY A 1 108 ? 1.430 -5.442 -5.371 1.00 91.25 108 GLY A N 1
ATOM 796 C CA . GLY A 1 108 ? 2.008 -6.782 -5.346 1.00 91.25 108 GLY A CA 1
ATOM 797 C C . GLY A 1 108 ? 2.501 -7.291 -6.700 1.00 91.25 108 GLY A C 1
ATOM 798 O O . GLY A 1 108 ? 3.116 -8.353 -6.737 1.00 91.25 108 GLY A O 1
ATOM 799 N N . ALA A 1 109 ? 2.275 -6.553 -7.792 1.00 91.94 109 ALA A N 1
ATOM 800 C CA . ALA A 1 109 ? 2.909 -6.850 -9.073 1.00 91.94 109 ALA A CA 1
ATOM 801 C C . ALA A 1 109 ? 4.405 -6.484 -9.065 1.00 91.94 109 ALA A C 1
ATOM 803 O O . ALA A 1 109 ? 5.177 -7.046 -9.841 1.00 91.94 109 ALA A O 1
ATOM 804 N N . ASP A 1 110 ? 4.825 -5.572 -8.178 1.00 92.75 110 ASP A N 1
ATOM 805 C CA . ASP A 1 110 ? 6.236 -5.287 -7.944 1.00 92.75 110 ASP A CA 1
ATOM 806 C C . ASP A 1 110 ? 6.826 -6.331 -6.973 1.00 92.75 110 ASP A C 1
ATOM 808 O O . ASP A 1 110 ? 6.360 -6.449 -5.832 1.00 92.75 110 ASP A O 1
ATOM 812 N N . PRO A 1 111 ? 7.871 -7.079 -7.375 1.00 93.69 111 PRO A N 1
ATOM 813 C CA . PRO A 1 111 ? 8.444 -8.146 -6.557 1.00 93.69 111 PRO A CA 1
ATOM 814 C C . PRO A 1 111 ? 9.060 -7.648 -5.242 1.00 93.69 111 PRO A C 1
ATOM 816 O O . PRO A 1 111 ? 9.168 -8.427 -4.297 1.00 93.69 111 PRO A O 1
ATOM 819 N N . ASN A 1 112 ? 9.431 -6.368 -5.146 1.00 93.00 112 ASN A N 1
ATOM 820 C CA . ASN A 1 112 ? 9.973 -5.786 -3.916 1.00 93.00 112 ASN A CA 1
ATOM 821 C C . ASN A 1 112 ? 8.880 -5.514 -2.874 1.00 93.00 112 ASN A C 1
ATOM 823 O O . ASN A 1 112 ? 9.167 -5.464 -1.679 1.00 93.00 112 ASN A O 1
ATOM 827 N N . PHE A 1 113 ? 7.631 -5.340 -3.316 1.00 92.25 113 PHE A N 1
ATOM 828 C CA . PHE A 1 113 ? 6.496 -5.036 -2.444 1.00 92.25 113 PHE A CA 1
ATOM 829 C C . PHE A 1 113 ? 5.558 -6.227 -2.244 1.00 92.25 113 PHE A C 1
ATOM 831 O O . PHE A 1 113 ? 4.882 -6.289 -1.218 1.00 92.25 113 PHE A O 1
ATOM 838 N N . ALA A 1 114 ? 5.539 -7.198 -3.162 1.00 93.56 114 ALA A N 1
ATOM 839 C CA . ALA A 1 114 ? 4.693 -8.389 -3.080 1.00 93.56 114 ALA A CA 1
ATOM 840 C C . ALA A 1 114 ? 4.736 -9.116 -1.717 1.00 93.56 114 ALA A C 1
ATOM 842 O O . ALA A 1 114 ? 3.661 -9.437 -1.202 1.00 93.56 114 ALA A O 1
ATOM 843 N N . PRO A 1 115 ? 5.906 -9.318 -1.069 1.00 95.25 115 PRO A N 1
ATOM 844 C CA . PRO A 1 115 ? 5.968 -9.979 0.238 1.00 95.25 115 PRO A CA 1
ATOM 845 C C . PRO A 1 115 ? 5.325 -9.169 1.374 1.00 95.25 115 PRO A C 1
ATOM 847 O O . PRO A 1 115 ? 4.994 -9.729 2.416 1.00 95.25 115 PRO A O 1
ATOM 850 N N . LEU A 1 116 ? 5.158 -7.855 1.191 1.00 92.25 116 LEU A N 1
ATOM 851 C CA . LEU A 1 116 ? 4.672 -6.932 2.218 1.00 92.25 116 LEU A CA 1
ATOM 852 C C . LEU A 1 116 ? 3.147 -6.787 2.216 1.00 92.25 116 LEU A C 1
ATOM 854 O O . LEU A 1 116 ? 2.566 -6.483 3.257 1.00 92.25 116 LEU A O 1
ATOM 858 N N . VAL A 1 117 ? 2.496 -7.001 1.065 1.00 91.94 117 VAL A N 1
ATOM 859 C CA . VAL A 1 117 ? 1.064 -6.705 0.865 1.00 91.94 117 VAL A CA 1
ATOM 860 C C . VAL A 1 117 ? 0.187 -7.390 1.914 1.00 91.94 117 VAL A C 1
ATOM 862 O O . VAL A 1 117 ? -0.671 -6.747 2.517 1.00 91.94 117 VAL A O 1
ATOM 865 N N . ASP A 1 118 ? 0.420 -8.678 2.166 1.00 92.25 118 ASP A N 1
ATOM 866 C CA . ASP A 1 118 ? -0.415 -9.463 3.078 1.00 92.25 118 ASP A CA 1
ATOM 867 C C . ASP A 1 118 ? -0.278 -8.973 4.525 1.00 92.25 118 ASP A C 1
ATOM 869 O O . ASP A 1 118 ? -1.287 -8.758 5.194 1.00 92.25 118 ASP A O 1
ATOM 873 N N . GLY A 1 119 ? 0.953 -8.741 4.990 1.00 91.94 119 GLY A N 1
ATOM 874 C CA . GLY A 1 119 ? 1.212 -8.283 6.357 1.00 91.94 119 GLY A CA 1
ATOM 875 C C . GLY A 1 119 ? 0.651 -6.889 6.633 1.00 91.94 119 GLY A C 1
ATOM 876 O O . GLY A 1 119 ? 0.049 -6.664 7.682 1.00 91.94 119 GLY A O 1
ATOM 877 N N . ILE A 1 120 ? 0.785 -5.970 5.670 1.00 91.00 120 ILE A N 1
ATOM 878 C CA . ILE A 1 120 ? 0.278 -4.598 5.802 1.00 91.00 120 ILE A CA 1
ATOM 879 C C . ILE A 1 120 ? -1.249 -4.591 5.898 1.00 91.00 120 ILE A C 1
ATOM 881 O O . ILE A 1 120 ? -1.801 -3.893 6.747 1.00 91.00 120 ILE A O 1
ATOM 885 N N . ILE A 1 121 ? -1.942 -5.381 5.072 1.00 91.69 121 ILE A N 1
ATOM 886 C CA . ILE A 1 121 ? -3.409 -5.428 5.105 1.00 91.69 121 ILE A CA 1
ATOM 887 C C . ILE A 1 121 ? -3.937 -5.995 6.419 1.00 91.69 121 ILE A C 1
ATOM 889 O O . ILE A 1 121 ? -4.863 -5.415 6.987 1.00 91.69 121 ILE A O 1
ATOM 893 N N . GLU A 1 122 ? -3.335 -7.065 6.939 1.00 91.19 122 GLU A N 1
ATOM 894 C CA . GLU A 1 122 ? -3.716 -7.595 8.253 1.00 91.19 122 GLU A CA 1
ATOM 895 C C . GLU A 1 122 ? -3.485 -6.563 9.362 1.00 91.19 122 GLU A C 1
ATOM 897 O O . GLU A 1 122 ? -4.366 -6.320 10.187 1.00 91.19 122 GLU A O 1
ATOM 902 N N . GLN A 1 123 ? -2.327 -5.900 9.359 1.00 90.12 123 GLN A N 1
ATOM 903 C CA . GLN A 1 123 ? -2.002 -4.899 10.370 1.00 90.12 123 GLN A CA 1
ATOM 904 C C . GLN A 1 123 ? -2.961 -3.701 10.328 1.00 90.12 123 GLN A C 1
ATOM 906 O O . GLN A 1 123 ? -3.454 -3.275 11.373 1.00 90.12 123 GLN A O 1
ATOM 911 N N . CYS A 1 124 ? -3.250 -3.165 9.139 1.00 87.19 124 CYS A N 1
ATOM 912 C CA . CYS A 1 124 ? -4.159 -2.032 8.982 1.00 87.19 124 CYS A CA 1
ATOM 913 C C . CYS A 1 124 ? -5.589 -2.391 9.392 1.00 87.19 124 CYS A C 1
ATOM 915 O O . CYS A 1 124 ? -6.216 -1.611 10.099 1.00 87.19 124 CYS A O 1
ATOM 917 N N . HIS A 1 125 ? -6.086 -3.565 8.997 1.00 85.69 125 HIS A N 1
ATOM 918 C CA . HIS A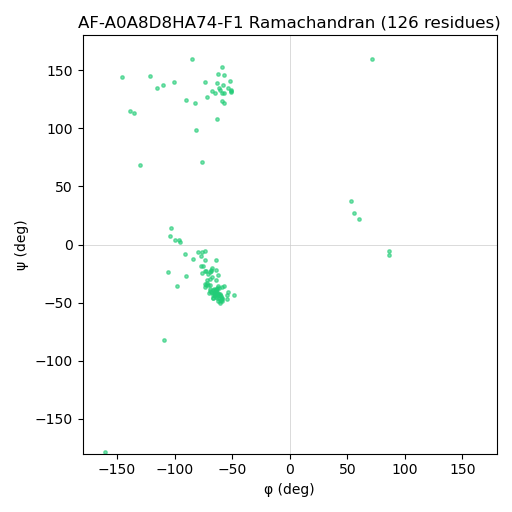 1 125 ? -7.432 -4.011 9.356 1.00 85.69 125 HIS A CA 1
ATOM 919 C C . HIS A 1 125 ? -7.604 -4.184 10.872 1.00 85.69 125 HIS A C 1
ATOM 921 O O . HIS A 1 125 ? -8.639 -3.821 11.418 1.00 85.69 125 HIS A O 1
ATOM 927 N N . ASN A 1 126 ? -6.580 -4.689 11.563 1.00 84.88 126 ASN A N 1
ATOM 928 C CA . ASN A 1 126 ? -6.629 -4.918 13.010 1.00 84.88 126 ASN A CA 1
ATOM 929 C C . ASN A 1 126 ? -6.406 -3.647 13.850 1.00 84.88 126 ASN A C 1
ATOM 931 O O . ASN A 1 126 ? -6.495 -3.706 15.073 1.00 84.88 126 ASN A O 1
ATOM 935 N N . SER A 1 127 ? -6.075 -2.520 13.213 1.00 76.12 127 SER A N 1
ATOM 936 C CA . SER A 1 127 ? -5.830 -1.236 13.885 1.00 76.12 127 SER A CA 1
ATOM 937 C C . SER A 1 127 ? -7.065 -0.320 13.919 1.00 76.12 127 SER A C 1
ATOM 939 O O . SER A 1 127 ? -6.948 0.822 14.372 1.00 76.12 127 SER A O 1
ATOM 941 N N . VAL A 1 128 ? -8.210 -0.785 13.401 1.00 61.44 128 VAL A N 1
ATOM 942 C CA . VAL A 1 128 ? -9.485 -0.047 13.316 1.00 61.44 128 VAL A CA 1
ATOM 943 C C . VAL A 1 128 ? -10.438 -0.477 14.423 1.00 61.44 128 VAL A C 1
ATOM 945 O O . VAL A 1 128 ? -10.526 -1.696 14.683 1.00 61.44 128 VAL A O 1
#

Secondary structure (DSSP, 8-state):
-HHHHHHHHHHHHHHHHHTTSPPPPPGGGGS--SS-HHHH--PPPSS-HHHHHHHHHHSPPPSSPPPTTS---TTHHHHHHHHHHTT-EETTEE-HHHHHHHHHHTGGGSTTTHHHHHHHHHHHHTT-